Protein AF-A0A1X1YKH4-F1 (afdb_monomer_lite)

Organism: NCBI:txid1108812

pLDDT: mean 79.35, std 13.56, range [38.91, 96.0]

Sequence (156 aa):
MYVVDPEQMFRDAGYLLEVMCVRSSDSEDEPRWQLVIAEDTDEYLRVTARRDAGAALGRLLNVTDGILGQGMRSIVLLTTNEDISKLHPALTRPGRCLAEVGFQKFNPRQARAWLPEGVPSPTAEPSLAELYEILGTNSPISTVPKQESTSLGMYL

Foldseek 3Di:
DEDPCVVVLLQDLVSVCCQQPPDPPDDPPDDDAAEYEYEALALQFFPPRDPSSVSSVVSVLCCCVDPNVVVGSYDYHYYHPDDPVGGDVSCVDPPRPPDDDDQDFADQVRQVVPADPPQDGDPDRHGPVVSCVSVVVDDDDDPDPDPDPDPDDDDD

Structure (mmCIF, N/CA/C/O backbone):
data_AF-A0A1X1YKH4-F1
#
_entry.id   AF-A0A1X1YKH4-F1
#
loop_
_atom_site.group_PDB
_atom_site.id
_atom_site.type_symbol
_atom_site.label_atom_id
_atom_site.label_alt_id
_atom_site.label_comp_id
_atom_site.label_asym_id
_atom_site.label_entity_id
_atom_site.label_seq_id
_atom_site.pdbx_PDB_ins_code
_atom_site.Cartn_x
_atom_site.Cartn_y
_atom_site.Cartn_z
_atom_site.occupancy
_atom_site.B_iso_or_equiv
_atom_site.auth_seq_id
_atom_site.auth_comp_id
_atom_site.auth_asym_id
_atom_site.auth_atom_id
_atom_site.pdbx_PDB_model_num
ATOM 1 N N . MET A 1 1 ? -7.434 3.898 -13.874 1.00 82.56 1 MET A N 1
ATOM 2 C CA . MET A 1 1 ? -7.817 2.559 -14.361 1.00 82.56 1 MET A CA 1
ATOM 3 C C . MET A 1 1 ? -7.704 1.596 -13.199 1.00 82.56 1 MET A C 1
ATOM 5 O O . MET A 1 1 ? -6.697 1.649 -12.504 1.00 82.56 1 MET A O 1
ATOM 9 N N . TYR A 1 2 ? -8.741 0.800 -12.956 1.00 84.06 2 TYR A N 1
ATOM 10 C CA . TYR A 1 2 ? -8.752 -0.214 -11.903 1.00 84.06 2 TYR A CA 1
ATOM 11 C C . TYR A 1 2 ? -8.442 -1.575 -12.525 1.00 84.06 2 TYR A C 1
ATOM 13 O O . TYR A 1 2 ? -9.014 -1.899 -13.568 1.00 84.06 2 TYR A O 1
ATOM 21 N N . VAL A 1 3 ? -7.539 -2.335 -11.915 1.00 86.25 3 VAL A N 1
ATOM 22 C CA . VAL A 1 3 ? -7.134 -3.670 -12.365 1.00 86.25 3 VAL A CA 1
ATOM 23 C C . VAL A 1 3 ? -7.589 -4.673 -11.314 1.00 86.25 3 VAL A C 1
ATOM 25 O O . VAL A 1 3 ? -7.121 -4.639 -10.179 1.00 86.25 3 VAL A O 1
ATOM 28 N N . VAL A 1 4 ? -8.528 -5.541 -11.698 1.00 84.12 4 VAL A N 1
ATOM 29 C CA . VAL A 1 4 ? -9.127 -6.563 -10.817 1.00 84.12 4 VAL A CA 1
ATOM 30 C C . VAL A 1 4 ? -8.241 -7.801 -10.662 1.00 84.12 4 VAL A C 1
ATOM 32 O O . VAL A 1 4 ? -8.427 -8.579 -9.735 1.00 84.12 4 VAL A O 1
ATOM 35 N N . ASP A 1 5 ? -7.296 -7.999 -11.578 1.00 87.25 5 ASP A N 1
ATOM 36 C CA . ASP A 1 5 ? -6.453 -9.184 -11.697 1.00 87.25 5 ASP A CA 1
ATOM 37 C C . ASP A 1 5 ? -4.967 -8.813 -11.873 1.00 87.25 5 ASP A C 1
ATOM 39 O O . ASP A 1 5 ? -4.320 -9.195 -12.857 1.00 87.25 5 ASP A O 1
ATOM 43 N N . PRO A 1 6 ? -4.369 -8.085 -10.911 1.00 86.62 6 PRO A N 1
ATOM 44 C CA . PRO A 1 6 ? -2.986 -7.620 -11.033 1.00 86.62 6 PRO A CA 1
ATOM 45 C C . PRO A 1 6 ? -1.980 -8.763 -11.174 1.00 86.62 6 PRO A C 1
ATOM 47 O O . PRO A 1 6 ? -0.921 -8.595 -11.776 1.00 86.62 6 PRO A O 1
ATOM 50 N N . GLU A 1 7 ? -2.343 -9.950 -10.698 1.00 83.69 7 GLU A N 1
ATOM 51 C CA . GLU A 1 7 ? -1.625 -11.197 -10.929 1.00 83.69 7 GLU A CA 1
ATOM 52 C C . GLU A 1 7 ? -1.323 -11.469 -12.405 1.00 83.69 7 GLU A C 1
ATOM 54 O O . GLU A 1 7 ? -0.188 -11.783 -12.773 1.00 83.69 7 GLU A O 1
ATOM 59 N N . GLN A 1 8 ? -2.347 -11.366 -13.255 1.00 87.06 8 GLN A N 1
ATOM 60 C CA . GLN A 1 8 ? -2.218 -11.610 -14.688 1.00 87.06 8 GLN A CA 1
ATOM 61 C C . GLN A 1 8 ? -1.443 -10.467 -15.334 1.00 87.06 8 GLN A C 1
ATOM 63 O O . GLN A 1 8 ? -0.525 -10.709 -16.120 1.00 87.06 8 GLN A O 1
ATOM 68 N N . MET A 1 9 ? -1.731 -9.232 -14.914 1.00 88.56 9 MET A N 1
ATOM 69 C CA . MET A 1 9 ? -1.046 -8.034 -15.393 1.00 88.56 9 MET A CA 1
ATOM 70 C C . MET A 1 9 ? 0.466 -8.083 -15.150 1.00 88.56 9 MET A C 1
ATOM 72 O O . MET A 1 9 ? 1.240 -7.812 -16.060 1.00 88.56 9 MET A O 1
ATOM 76 N N . PHE A 1 10 ? 0.937 -8.472 -13.963 1.00 86.88 10 PHE A N 1
ATOM 77 C CA . PHE A 1 10 ? 2.379 -8.547 -13.697 1.00 86.88 10 PHE A CA 1
ATOM 78 C C . PHE A 1 10 ? 3.058 -9.742 -14.390 1.00 86.88 10 PHE A C 1
ATOM 80 O O . PHE A 1 10 ? 4.287 -9.769 -14.565 1.00 86.88 10 PHE A O 1
ATOM 87 N N . ARG A 1 11 ? 2.293 -10.766 -14.782 1.00 86.31 11 ARG A N 1
ATOM 88 C CA . ARG A 1 11 ? 2.806 -11.940 -15.503 1.00 86.31 11 ARG A CA 1
ATOM 89 C C . ARG A 1 11 ? 2.991 -11.683 -16.993 1.00 86.31 11 ARG A C 1
ATOM 91 O O . ARG A 1 11 ? 3.988 -12.148 -17.546 1.00 86.31 11 ARG A O 1
ATOM 98 N N . ASP A 1 12 ? 2.103 -10.908 -17.599 1.00 89.19 12 ASP A N 1
ATOM 99 C CA . ASP A 1 12 ? 2.102 -10.621 -19.030 1.00 89.19 12 ASP A CA 1
ATOM 100 C C . ASP A 1 12 ? 2.623 -9.203 -19.326 1.00 89.19 12 ASP A C 1
ATOM 102 O O . ASP A 1 12 ? 2.012 -8.194 -18.983 1.00 89.19 12 ASP A O 1
ATOM 106 N N . ALA A 1 13 ? 3.777 -9.120 -19.995 1.00 85.88 13 ALA A N 1
ATOM 107 C CA . ALA A 1 13 ? 4.385 -7.839 -20.354 1.00 85.88 13 ALA A CA 1
ATOM 108 C C . ALA A 1 13 ? 3.546 -7.033 -21.362 1.0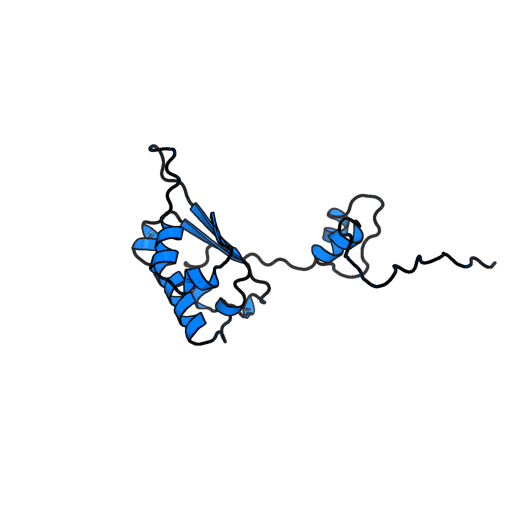0 85.88 13 ALA A C 1
ATOM 110 O O . ALA A 1 13 ? 3.580 -5.805 -21.325 1.00 85.88 13 ALA A O 1
ATOM 111 N N . GLY A 1 14 ? 2.814 -7.704 -22.254 1.00 87.81 14 GLY A N 1
ATOM 112 C CA . GLY A 1 14 ? 1.910 -7.064 -23.202 1.00 87.81 14 GLY A CA 1
ATOM 113 C C . GLY A 1 14 ? 0.721 -6.444 -22.484 1.00 8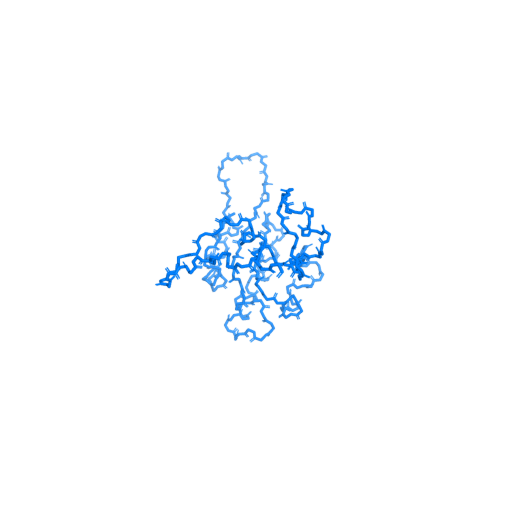7.81 14 GLY A C 1
ATOM 114 O O . GLY A 1 14 ? 0.454 -5.262 -22.684 1.00 87.81 14 GLY A O 1
ATOM 115 N N . TYR A 1 15 ? 0.091 -7.197 -21.577 1.00 90.44 15 TYR A N 1
ATOM 116 C CA . TYR A 1 15 ? -1.022 -6.685 -20.775 1.00 90.44 15 TYR A CA 1
ATOM 117 C C . TYR A 1 15 ? -0.588 -5.506 -19.891 1.00 90.44 15 TYR A C 1
ATOM 119 O O . TYR A 1 15 ? -1.249 -4.468 -19.857 1.00 90.44 15 TYR A O 1
ATOM 127 N N . LEU A 1 16 ? 0.572 -5.615 -19.234 1.00 88.25 16 LEU A N 1
ATOM 128 C CA . LEU A 1 16 ? 1.136 -4.521 -18.445 1.00 88.25 16 LEU A CA 1
ATOM 129 C C . LEU A 1 16 ? 1.347 -3.257 -19.291 1.00 88.25 16 LEU A C 1
ATOM 131 O O . LEU A 1 16 ? 0.963 -2.168 -18.873 1.00 88.25 16 LEU A O 1
ATOM 135 N N . LEU A 1 17 ? 1.949 -3.384 -20.477 1.00 86.00 17 LEU A N 1
ATOM 136 C CA . LEU A 1 17 ? 2.184 -2.243 -21.364 1.00 86.00 17 LEU A CA 1
ATOM 137 C C . LEU A 1 17 ? 0.884 -1.648 -21.893 1.00 86.00 17 LEU A C 1
ATOM 139 O O . LEU A 1 17 ? 0.773 -0.425 -21.940 1.00 86.00 17 LEU A O 1
ATOM 143 N N . GLU A 1 18 ? -0.086 -2.485 -22.256 1.00 86.88 18 GLU A N 1
ATOM 144 C CA . GLU A 1 18 ? -1.410 -2.046 -22.685 1.00 86.88 18 GLU A CA 1
ATOM 145 C C . GLU A 1 18 ? -2.042 -1.171 -21.603 1.00 86.88 18 GLU A C 1
ATOM 147 O O . GLU A 1 18 ? -2.292 0.004 -21.860 1.00 86.88 18 GLU A O 1
ATOM 152 N N . VAL A 1 19 ? -2.173 -1.685 -20.373 1.00 87.88 19 VAL A N 1
ATOM 153 C CA . VAL A 1 19 ? -2.740 -0.950 -19.228 1.00 87.88 19 VAL A CA 1
ATOM 154 C C . VAL A 1 19 ? -1.992 0.353 -18.970 1.00 87.88 19 VAL A C 1
ATOM 156 O O . VAL A 1 19 ? -2.620 1.393 -18.780 1.00 87.88 19 VAL A O 1
ATOM 159 N N . MET A 1 20 ? -0.659 0.324 -18.983 1.00 84.06 20 MET A N 1
ATOM 160 C CA . MET A 1 20 ? 0.173 1.495 -18.689 1.00 84.06 20 MET A CA 1
ATOM 161 C C . MET A 1 20 ? 0.143 2.562 -19.789 1.00 84.06 20 MET A C 1
ATOM 163 O O . MET A 1 20 ? 0.435 3.725 -19.499 1.00 84.06 20 MET A O 1
ATOM 167 N N . CYS A 1 21 ? -0.202 2.177 -21.023 1.00 79.56 21 CYS A N 1
ATOM 168 C CA . CYS A 1 21 ? -0.237 3.045 -22.197 1.00 79.56 21 CYS A CA 1
ATOM 169 C C . CYS A 1 21 ? -1.657 3.420 -22.650 1.00 79.56 21 CYS A C 1
ATOM 171 O O . CYS A 1 21 ? -1.770 4.171 -23.623 1.00 79.56 21 CYS A O 1
ATOM 173 N N . VAL A 1 22 ? -2.728 2.933 -22.001 1.00 73.56 22 VAL A N 1
ATOM 174 C CA . VAL A 1 22 ? -4.114 3.310 -22.340 1.00 73.56 22 VAL A CA 1
ATOM 175 C C . VAL A 1 22 ? -4.308 4.815 -22.161 1.00 73.56 22 VAL A C 1
ATOM 177 O O . VAL A 1 22 ? -4.631 5.321 -21.090 1.00 73.56 22 VAL A O 1
ATOM 180 N N . ARG A 1 23 ? -4.183 5.560 -23.256 1.00 65.94 23 ARG A N 1
ATOM 181 C CA . ARG A 1 23 ? -4.533 6.977 -23.285 1.00 65.94 23 ARG A CA 1
ATOM 182 C C . ARG A 1 23 ? -6.046 7.082 -23.398 1.00 65.94 23 ARG A C 1
ATOM 184 O O . ARG A 1 23 ? -6.627 6.564 -24.345 1.00 65.94 23 ARG A O 1
ATOM 191 N N . SER A 1 24 ? -6.688 7.774 -22.458 1.00 57.69 24 SER A N 1
ATOM 192 C CA . SER A 1 24 ? -8.083 8.193 -22.627 1.00 57.69 24 SER A CA 1
ATOM 193 C C . SER A 1 24 ? -8.150 9.064 -23.887 1.00 57.69 24 SER A C 1
ATOM 195 O O . SER A 1 24 ? -7.546 10.135 -23.916 1.00 57.69 24 SER A O 1
ATOM 197 N N . SER A 1 25 ? -8.819 8.582 -24.929 1.00 54.88 25 SER A N 1
ATOM 198 C CA . SER A 1 25 ? -8.807 9.110 -26.301 1.00 54.88 25 SER A CA 1
ATOM 199 C C . SER A 1 25 ? -9.479 10.474 -26.500 1.00 54.88 25 SER A C 1
ATOM 201 O O . SER A 1 25 ? -9.601 10.924 -27.632 1.00 54.88 25 SER A O 1
ATOM 203 N N . ASP A 1 26 ? -9.909 11.152 -25.437 1.00 56.19 26 ASP A N 1
ATOM 204 C CA . ASP A 1 26 ? -10.997 12.132 -25.562 1.00 56.19 26 ASP A CA 1
ATOM 205 C C . ASP A 1 26 ? -10.561 13.602 -25.459 1.00 56.19 26 ASP A C 1
ATOM 207 O O . ASP A 1 26 ? -11.399 14.491 -25.334 1.00 56.19 26 ASP A O 1
ATOM 211 N N . SER A 1 27 ? -9.262 13.905 -25.508 1.00 54.16 27 SER A N 1
ATOM 212 C CA . SER A 1 27 ? -8.800 15.300 -25.583 1.00 54.16 27 SER A CA 1
ATOM 213 C C . SER A 1 27 ? -7.366 15.382 -26.100 1.00 54.16 27 SER A C 1
ATOM 215 O O . SER A 1 27 ? -6.441 14.951 -25.407 1.00 54.16 27 SER A O 1
ATOM 217 N N . GLU A 1 28 ? -7.185 15.943 -27.295 1.00 58.84 28 GLU A N 1
ATOM 218 C CA . GLU A 1 28 ? -5.886 16.065 -27.974 1.00 58.84 28 GLU A CA 1
ATOM 219 C C . GLU A 1 28 ? -4.932 17.091 -27.331 1.00 58.84 28 GLU A C 1
ATOM 221 O O . GLU A 1 28 ? -3.748 17.090 -27.657 1.00 58.84 28 GLU A O 1
ATOM 226 N N . ASP A 1 29 ? -5.383 17.905 -26.370 1.00 60.78 29 ASP A N 1
ATOM 227 C CA . ASP A 1 29 ? -4.650 19.131 -26.021 1.00 60.78 29 ASP A CA 1
ATOM 228 C C . ASP A 1 29 ? -3.791 19.115 -24.752 1.00 60.78 29 ASP A C 1
ATOM 230 O O . ASP A 1 29 ? -3.038 20.060 -24.542 1.00 60.78 29 ASP A O 1
ATOM 234 N N . GLU A 1 30 ? -3.783 18.066 -23.920 1.00 62.31 30 GLU A N 1
ATOM 235 C CA . GLU A 1 30 ? -2.804 18.032 -22.824 1.00 62.31 30 GLU A CA 1
ATOM 236 C C . GLU A 1 30 ? -2.469 16.618 -22.344 1.00 62.31 30 GLU A C 1
ATOM 238 O O . GLU A 1 30 ? -3.365 15.791 -22.136 1.00 62.31 30 GLU A O 1
ATOM 243 N N . PRO A 1 31 ? -1.183 16.292 -22.121 1.00 63.78 31 PRO A N 1
ATOM 244 C CA . PRO A 1 31 ? -0.840 14.955 -21.681 1.00 63.78 31 PRO A CA 1
ATOM 245 C C . PRO A 1 31 ? -1.176 14.815 -20.183 1.00 63.78 31 PRO A C 1
ATOM 247 O O . PRO A 1 31 ? -0.537 15.421 -19.323 1.00 63.78 31 PRO A O 1
ATOM 250 N N . ARG A 1 32 ? -2.193 14.019 -19.845 1.00 77.69 32 ARG A N 1
ATOM 251 C CA . ARG A 1 32 ? -2.621 13.790 -18.454 1.00 77.69 32 ARG A CA 1
ATOM 252 C C . ARG A 1 32 ? -1.853 12.647 -17.796 1.00 77.69 32 ARG A C 1
ATOM 254 O O . ARG A 1 32 ? -1.415 11.721 -18.473 1.00 77.69 32 ARG A O 1
ATOM 261 N N . TRP A 1 33 ? -1.723 12.717 -16.473 1.00 84.94 33 TRP A N 1
ATOM 262 C CA . TRP A 1 33 ? -1.265 11.585 -15.674 1.00 84.94 33 TRP A CA 1
ATOM 263 C C . TRP A 1 33 ? -2.374 10.537 -15.543 1.00 84.94 33 TRP A C 1
ATOM 265 O O . TRP A 1 33 ? -3.522 10.873 -15.256 1.00 84.94 33 TRP A O 1
ATOM 275 N N . GLN A 1 34 ? -2.021 9.272 -15.729 1.00 86.12 34 GLN A N 1
ATOM 276 C CA . GLN A 1 34 ? -2.878 8.116 -15.529 1.00 86.12 34 GLN A CA 1
ATOM 277 C C . GLN A 1 34 ? -2.537 7.445 -14.199 1.00 86.12 34 GLN A C 1
ATOM 279 O O . GLN A 1 34 ? -1.387 7.109 -13.944 1.00 86.12 34 GLN A O 1
ATOM 284 N N . LEU A 1 35 ? -3.547 7.198 -13.367 1.00 89.88 35 LEU A N 1
ATOM 285 C CA . LEU A 1 35 ? -3.409 6.362 -12.175 1.00 89.88 35 LEU A CA 1
ATOM 286 C C . LEU A 1 35 ? -3.874 4.937 -12.496 1.00 89.88 35 LEU A C 1
ATOM 288 O O . LEU A 1 35 ? -5.031 4.736 -12.881 1.00 89.88 35 LEU A O 1
ATOM 292 N N . VAL A 1 36 ? -2.987 3.960 -12.343 1.00 90.44 36 VAL A N 1
ATOM 293 C CA . VAL A 1 36 ? -3.284 2.525 -12.412 1.00 90.44 36 VAL A CA 1
ATOM 294 C C . VAL A 1 36 ? -3.356 1.996 -10.988 1.00 90.44 36 VAL A C 1
ATOM 296 O O . VAL A 1 36 ? -2.386 2.109 -10.246 1.00 90.44 36 VAL A O 1
ATOM 299 N N . ILE A 1 37 ? -4.509 1.452 -10.607 1.00 92.56 37 ILE A N 1
ATOM 300 C CA . ILE A 1 37 ? -4.759 0.899 -9.274 1.00 92.56 37 ILE A CA 1
ATOM 301 C C . ILE A 1 37 ? -4.790 -0.621 -9.399 1.00 92.56 37 ILE A C 1
ATOM 303 O O . ILE A 1 37 ? -5.636 -1.155 -10.117 1.00 92.56 37 ILE A O 1
ATOM 307 N N . ALA A 1 38 ? -3.856 -1.287 -8.727 1.00 91.50 38 ALA A N 1
ATOM 308 C CA . ALA A 1 38 ? -3.758 -2.736 -8.628 1.00 91.50 38 ALA A CA 1
ATOM 309 C C . ALA A 1 38 ? -4.002 -3.145 -7.175 1.00 91.50 38 ALA A C 1
ATOM 311 O O . ALA A 1 38 ? -3.243 -2.755 -6.281 1.00 91.50 38 ALA A O 1
ATOM 312 N N . GLU A 1 39 ? -5.067 -3.910 -6.953 1.00 90.31 39 GLU A N 1
ATOM 313 C CA . GLU A 1 39 ? -5.532 -4.227 -5.603 1.00 90.31 39 GLU A CA 1
ATOM 314 C C . GLU A 1 39 ? -5.192 -5.642 -5.161 1.00 90.31 39 GLU A C 1
ATOM 316 O O . GLU A 1 39 ? -4.964 -6.508 -5.992 1.00 90.31 39 GLU A O 1
ATOM 321 N N . ASP A 1 40 ? -5.130 -5.865 -3.849 1.00 87.25 40 ASP A N 1
ATOM 322 C CA . ASP A 1 40 ? -4.759 -7.159 -3.257 1.00 87.25 40 ASP A CA 1
ATOM 323 C C . ASP A 1 40 ? -3.474 -7.766 -3.863 1.00 87.25 40 ASP A C 1
ATOM 325 O O . ASP A 1 40 ? -3.440 -8.848 -4.447 1.00 87.25 40 ASP A O 1
ATOM 329 N N . THR A 1 41 ? -2.373 -7.016 -3.775 1.00 87.25 41 THR A N 1
ATOM 330 C CA . THR A 1 41 ? -1.085 -7.411 -4.376 1.00 87.25 41 THR A CA 1
ATOM 331 C C . THR A 1 41 ? -0.190 -8.228 -3.434 1.00 87.25 41 THR A C 1
ATOM 333 O O . THR A 1 41 ? 1.009 -8.386 -3.682 1.00 87.25 41 THR A O 1
ATOM 336 N N . ASP A 1 42 ? -0.770 -8.795 -2.374 1.00 85.88 42 ASP A N 1
ATOM 337 C CA . ASP A 1 42 ? -0.090 -9.413 -1.227 1.00 85.88 42 ASP A CA 1
ATOM 338 C C . ASP A 1 42 ? 0.946 -10.489 -1.621 1.00 85.88 42 ASP A C 1
ATOM 340 O O . ASP A 1 42 ? 2.057 -10.520 -1.078 1.00 85.88 42 ASP A O 1
ATOM 344 N N . GLU A 1 43 ? 0.646 -11.353 -2.603 1.00 77.81 43 GLU A N 1
ATOM 345 C CA . GLU A 1 43 ? 1.562 -12.427 -3.039 1.00 77.81 43 GLU A CA 1
ATOM 346 C C . GLU A 1 43 ? 2.829 -11.896 -3.742 1.00 77.81 43 GLU A C 1
ATOM 348 O O . GLU A 1 43 ? 3.877 -12.551 -3.723 1.00 77.81 43 GLU A O 1
ATOM 353 N N . TYR A 1 44 ? 2.771 -10.695 -4.322 1.00 76.75 44 TYR A N 1
ATOM 354 C CA . TYR A 1 44 ? 3.828 -10.152 -5.180 1.00 76.75 44 TYR A CA 1
ATOM 355 C C . TYR A 1 44 ? 4.768 -9.202 -4.453 1.00 76.75 44 TYR A C 1
ATOM 357 O O . TYR A 1 44 ? 5.932 -9.092 -4.838 1.00 76.75 44 TYR A O 1
ATOM 365 N N . LEU A 1 45 ? 4.295 -8.517 -3.408 1.00 78.19 45 LEU A N 1
ATOM 366 C CA . LEU A 1 45 ? 5.110 -7.501 -2.746 1.00 78.19 45 LEU A CA 1
ATOM 367 C C . LEU A 1 45 ? 6.075 -8.070 -1.702 1.00 78.19 45 LEU A C 1
ATOM 369 O O . LEU A 1 45 ? 7.009 -7.375 -1.311 1.00 78.19 45 LEU A O 1
ATOM 373 N N . ARG A 1 46 ? 5.895 -9.315 -1.250 1.00 76.94 46 ARG A N 1
ATOM 374 C CA . ARG A 1 46 ? 6.702 -9.916 -0.175 1.00 76.94 46 ARG A CA 1
ATOM 375 C C . ARG A 1 46 ? 8.153 -10.195 -0.585 1.00 76.94 46 ARG A C 1
ATOM 377 O O . ARG A 1 46 ? 8.431 -10.700 -1.668 1.00 76.94 46 ARG A O 1
ATOM 384 N N . VAL A 1 47 ? 9.087 -10.017 0.353 1.00 69.31 47 VAL A N 1
ATOM 385 C CA . VAL A 1 47 ? 10.501 -10.435 0.194 1.00 69.31 47 VAL A CA 1
ATOM 386 C C . VAL A 1 47 ? 10.647 -11.938 -0.092 1.00 69.31 47 VAL A C 1
ATOM 388 O O . VAL A 1 47 ? 11.539 -12.348 -0.830 1.00 69.31 47 VAL A O 1
ATOM 391 N N . THR A 1 48 ? 9.774 -12.768 0.483 1.00 65.56 48 THR A N 1
ATOM 392 C CA . THR A 1 48 ? 9.774 -14.234 0.328 1.00 65.56 48 THR A CA 1
ATOM 393 C C . THR A 1 48 ? 8.869 -14.728 -0.799 1.00 65.56 48 THR A C 1
ATOM 395 O O . THR A 1 48 ? 8.570 -15.923 -0.860 1.00 65.56 48 THR A O 1
ATOM 398 N N . ALA A 1 49 ? 8.411 -13.831 -1.677 1.00 67.94 49 ALA A N 1
ATOM 399 C CA . ALA A 1 49 ? 7.565 -14.194 -2.801 1.00 67.94 49 ALA A CA 1
ATOM 400 C C . ALA A 1 49 ? 8.210 -15.317 -3.636 1.00 67.94 49 ALA A C 1
ATOM 402 O O . ALA A 1 49 ? 9.435 -15.409 -3.779 1.00 67.94 49 ALA A O 1
ATOM 403 N N . ARG A 1 50 ? 7.372 -16.211 -4.178 1.00 67.75 50 ARG A N 1
ATOM 404 C CA . ARG A 1 50 ? 7.828 -17.310 -5.043 1.00 67.75 50 ARG A CA 1
ATOM 405 C C . ARG A 1 50 ? 8.642 -16.752 -6.214 1.00 67.75 50 ARG A C 1
ATOM 407 O O . ARG A 1 50 ? 8.435 -15.616 -6.633 1.00 67.75 50 ARG A O 1
ATOM 414 N N . ARG A 1 51 ? 9.532 -17.571 -6.790 1.00 70.69 51 ARG A N 1
ATOM 415 C CA . ARG A 1 51 ? 10.375 -17.172 -7.939 1.00 70.69 51 ARG A CA 1
ATOM 416 C C . ARG A 1 51 ? 9.568 -16.495 -9.055 1.00 70.69 51 ARG A C 1
ATOM 418 O O . ARG A 1 51 ? 10.009 -15.479 -9.586 1.00 70.69 51 ARG A O 1
ATOM 425 N N . ASP A 1 52 ? 8.378 -17.013 -9.346 1.00 67.00 52 ASP A N 1
ATOM 426 C CA . ASP A 1 52 ? 7.499 -16.481 -10.392 1.00 67.00 52 ASP A CA 1
ATOM 427 C C . ASP A 1 52 ? 6.910 -15.107 -10.031 1.00 67.00 52 ASP A C 1
ATOM 429 O O . ASP A 1 52 ? 6.857 -14.213 -10.878 1.00 67.00 52 ASP A O 1
ATOM 433 N N . ALA A 1 53 ? 6.544 -14.902 -8.764 1.00 71.44 53 ALA A N 1
ATOM 434 C CA . ALA A 1 53 ? 6.059 -13.622 -8.251 1.00 71.44 53 ALA A CA 1
ATOM 435 C C . ALA A 1 53 ? 7.174 -12.560 -8.223 1.00 71.44 53 ALA A C 1
ATOM 437 O O . ALA A 1 53 ? 6.956 -11.423 -8.640 1.00 71.44 53 ALA A O 1
ATOM 438 N N . GLY A 1 54 ? 8.404 -12.942 -7.859 1.00 75.88 54 GLY A N 1
ATOM 439 C CA . GLY A 1 54 ? 9.573 -12.060 -7.949 1.00 75.88 54 GLY A CA 1
ATOM 440 C C . GLY A 1 54 ? 9.893 -11.630 -9.388 1.00 75.88 54 GLY A C 1
ATOM 441 O O . GLY A 1 54 ? 10.222 -10.469 -9.633 1.00 75.88 54 GLY A O 1
ATOM 442 N N . ALA A 1 55 ? 9.739 -12.533 -10.364 1.00 78.19 55 ALA A N 1
ATOM 443 C CA . ALA A 1 55 ? 9.897 -12.200 -11.781 1.00 78.19 55 ALA A CA 1
ATOM 444 C C . ALA A 1 55 ? 8.808 -11.233 -12.281 1.00 78.19 55 ALA A C 1
ATOM 446 O O . ALA A 1 55 ? 9.092 -10.342 -13.083 1.00 78.19 55 ALA A O 1
ATOM 447 N N . ALA A 1 56 ? 7.575 -11.388 -11.794 1.00 81.69 56 ALA A N 1
ATOM 448 C CA . ALA A 1 56 ? 6.454 -10.506 -12.101 1.00 81.69 56 ALA A CA 1
ATOM 449 C C . ALA A 1 56 ? 6.649 -9.094 -11.532 1.00 81.69 56 ALA A C 1
ATOM 451 O O . ALA A 1 56 ? 6.549 -8.113 -12.270 1.00 81.69 56 ALA A O 1
ATOM 452 N N . LEU A 1 57 ? 7.065 -8.990 -10.268 1.00 81.69 57 LEU A N 1
ATOM 453 C CA . LEU A 1 57 ? 7.437 -7.716 -9.660 1.00 81.69 57 LEU A CA 1
ATOM 454 C C . LEU A 1 57 ? 8.616 -7.049 -10.391 1.00 81.69 57 LEU A C 1
ATOM 456 O O . LEU A 1 57 ? 8.607 -5.845 -10.633 1.00 81.69 57 LEU A O 1
ATOM 460 N N . GLY A 1 58 ? 9.625 -7.829 -10.792 1.00 84.75 58 GLY A N 1
ATOM 461 C CA . GLY A 1 58 ? 10.760 -7.326 -11.567 1.00 84.75 58 GLY A CA 1
ATOM 462 C C . GLY A 1 58 ? 10.350 -6.707 -12.906 1.00 84.75 58 GLY A C 1
ATOM 463 O O . GLY A 1 58 ? 10.904 -5.680 -13.296 1.00 84.75 58 GLY A O 1
ATOM 464 N N . ARG A 1 59 ? 9.352 -7.279 -13.595 1.00 86.25 59 ARG A N 1
ATOM 465 C CA . ARG A 1 59 ? 8.792 -6.687 -14.823 1.00 86.25 59 ARG A CA 1
ATOM 466 C C . ARG A 1 59 ? 8.128 -5.343 -14.554 1.00 86.25 59 ARG A C 1
ATOM 468 O O . ARG A 1 59 ? 8.424 -4.400 -15.281 1.00 86.25 59 ARG A O 1
ATOM 475 N N . LEU A 1 60 ? 7.302 -5.246 -13.509 1.00 85.50 60 LEU A N 1
ATOM 476 C CA . LEU A 1 60 ? 6.690 -3.980 -13.102 1.00 85.50 60 LEU A CA 1
ATOM 477 C C . LEU A 1 60 ? 7.761 -2.907 -12.868 1.00 85.50 60 LEU A C 1
ATOM 479 O O . LEU A 1 60 ? 7.710 -1.853 -13.494 1.00 85.50 60 LEU A O 1
ATOM 483 N N . LEU A 1 61 ? 8.768 -3.216 -12.046 1.00 84.81 61 LEU A N 1
ATOM 484 C CA . LEU A 1 61 ? 9.864 -2.294 -11.735 1.00 84.81 61 LEU A CA 1
ATOM 485 C C . LEU A 1 61 ? 10.624 -1.854 -12.991 1.00 84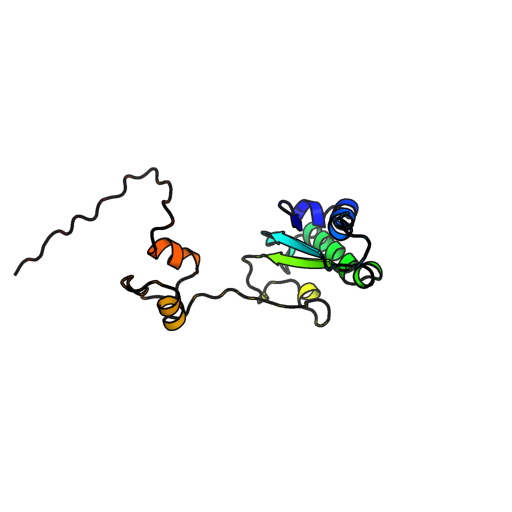.81 61 LEU A C 1
ATOM 487 O O . LEU A 1 61 ? 10.905 -0.676 -13.167 1.00 84.81 61 LEU A O 1
ATOM 491 N N . ASN A 1 62 ? 10.923 -2.776 -13.907 1.00 81.94 62 ASN A N 1
ATOM 492 C CA . ASN A 1 62 ? 11.611 -2.430 -15.154 1.00 81.94 62 ASN A CA 1
ATOM 493 C C . ASN A 1 62 ? 10.783 -1.489 -16.041 1.00 81.94 62 ASN A C 1
ATOM 495 O O . ASN A 1 62 ? 11.347 -0.627 -16.717 1.00 81.94 62 ASN A O 1
ATOM 499 N N . VAL A 1 63 ? 9.459 -1.649 -16.045 1.00 81.31 63 VAL A N 1
ATOM 500 C CA . VAL A 1 63 ? 8.547 -0.786 -16.801 1.00 81.31 63 VAL A CA 1
ATOM 501 C C . VAL A 1 63 ? 8.449 0.601 -16.163 1.00 81.31 63 VAL A C 1
ATOM 503 O O . VAL A 1 63 ? 8.485 1.593 -16.890 1.00 81.31 63 VAL A O 1
ATOM 506 N N . THR A 1 64 ? 8.390 0.691 -14.831 1.00 77.31 64 THR A N 1
ATOM 507 C CA . THR A 1 64 ? 8.308 1.977 -14.117 1.00 77.31 64 THR A CA 1
ATOM 508 C C . THR A 1 64 ? 9.641 2.725 -14.045 1.00 77.31 64 THR A C 1
ATOM 510 O O . THR A 1 64 ? 9.643 3.951 -14.055 1.00 77.31 64 THR A O 1
ATOM 513 N N . ASP A 1 65 ? 10.772 2.015 -14.015 1.00 75.88 65 ASP A N 1
ATOM 514 C CA . ASP A 1 65 ? 12.110 2.609 -13.873 1.00 75.88 65 ASP A CA 1
ATOM 515 C C . ASP A 1 65 ? 12.812 2.881 -15.217 1.00 75.88 65 ASP A C 1
ATOM 517 O O . ASP A 1 65 ? 13.812 3.600 -15.269 1.00 75.88 65 ASP A O 1
ATOM 521 N N . GLY A 1 66 ? 12.351 2.254 -16.305 1.00 69.25 66 GLY A N 1
ATOM 522 C CA . GLY A 1 66 ? 13.001 2.313 -17.616 1.00 69.25 66 GLY A CA 1
ATOM 523 C C . GLY A 1 66 ? 12.750 3.608 -18.402 1.00 69.25 66 GLY A C 1
ATOM 524 O O . GLY A 1 66 ? 11.995 4.486 -17.993 1.00 69.25 66 GLY A O 1
ATOM 525 N N . ILE A 1 67 ? 13.334 3.692 -19.609 1.00 59.78 67 ILE A N 1
ATOM 526 C CA . ILE A 1 67 ? 13.089 4.781 -20.586 1.00 59.78 67 ILE A CA 1
ATOM 527 C C . ILE A 1 67 ? 11.587 4.942 -20.875 1.00 59.78 67 ILE A C 1
ATOM 529 O O . ILE A 1 67 ? 11.105 6.059 -21.057 1.00 59.78 67 ILE A O 1
ATOM 533 N N . LEU A 1 68 ? 10.840 3.832 -20.868 1.00 63.88 68 LEU A N 1
ATOM 534 C CA . LEU A 1 68 ? 9.384 3.845 -20.989 1.00 63.88 68 LEU A CA 1
ATOM 535 C C . LEU A 1 68 ? 8.737 4.542 -19.786 1.00 63.88 68 LEU A C 1
ATOM 537 O O . LEU A 1 68 ? 7.916 5.424 -19.991 1.00 63.88 68 LEU A O 1
ATOM 541 N N . GLY A 1 69 ? 9.146 4.237 -18.553 1.00 61.53 69 GLY A N 1
ATOM 542 C CA . GLY A 1 69 ? 8.637 4.884 -17.338 1.00 61.53 69 GLY A CA 1
ATOM 543 C C . GLY A 1 69 ? 8.849 6.399 -17.309 1.00 61.53 69 GLY A C 1
ATOM 544 O O . GLY A 1 69 ? 7.974 7.128 -16.858 1.00 61.53 69 GLY A O 1
ATOM 545 N N . GLN A 1 70 ? 9.956 6.896 -17.874 1.00 64.75 70 GLN A N 1
ATOM 546 C CA . GLN A 1 70 ? 10.209 8.342 -17.983 1.00 64.75 70 GLN A CA 1
ATOM 547 C C . GLN A 1 70 ? 9.372 9.041 -19.067 1.00 64.75 70 GLN A C 1
ATOM 549 O O . GLN A 1 70 ? 9.126 10.244 -18.974 1.00 64.75 70 GLN A O 1
ATOM 554 N N . GLY A 1 71 ? 8.938 8.307 -20.097 1.00 68.69 71 GLY A N 1
ATOM 555 C CA . GLY A 1 7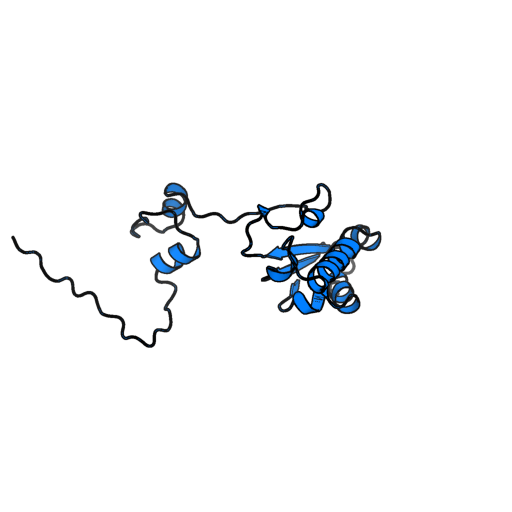1 ? 8.051 8.814 -21.151 1.00 68.69 71 GLY A CA 1
ATOM 556 C C . GLY A 1 71 ? 6.559 8.615 -20.857 1.00 68.69 71 GLY A C 1
ATOM 557 O O . GLY A 1 71 ? 5.720 9.319 -21.421 1.00 68.69 71 GLY A O 1
ATOM 558 N N . MET A 1 72 ? 6.224 7.674 -19.974 1.00 73.12 72 MET A N 1
ATOM 559 C CA . MET A 1 72 ? 4.862 7.357 -19.558 1.00 73.12 72 MET A CA 1
ATOM 560 C C . MET A 1 72 ? 4.441 8.259 -18.397 1.00 73.12 72 MET A C 1
ATOM 562 O O . MET A 1 72 ? 5.072 8.289 -17.345 1.00 73.12 72 MET A O 1
ATOM 566 N N . ARG A 1 73 ? 3.324 8.974 -18.552 1.00 80.69 73 ARG A N 1
ATOM 567 C CA . ARG A 1 73 ? 2.707 9.735 -17.455 1.00 80.69 73 ARG A CA 1
ATOM 568 C C . ARG A 1 73 ? 1.801 8.823 -16.640 1.00 80.69 73 ARG A C 1
ATOM 570 O O . ARG A 1 73 ? 0.607 9.076 -16.548 1.00 80.69 73 ARG A O 1
ATOM 577 N N . SER A 1 74 ? 2.358 7.762 -16.071 1.00 84.75 74 SER A N 1
ATOM 578 C CA . SER A 1 74 ? 1.581 6.748 -15.354 1.00 84.75 74 SER A CA 1
ATOM 579 C C . SER A 1 74 ? 2.094 6.584 -13.926 1.00 84.75 74 SER A C 1
ATOM 581 O O . SER A 1 74 ? 3.291 6.439 -13.699 1.00 84.75 74 SER A O 1
ATOM 583 N N . ILE A 1 75 ? 1.180 6.615 -12.959 1.00 88.56 75 ILE A 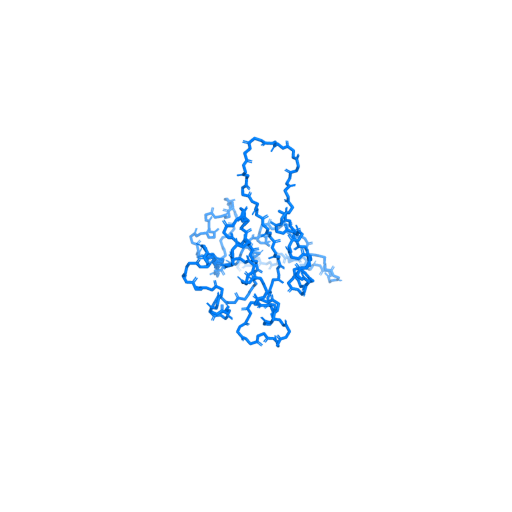N 1
ATOM 584 C CA . ILE A 1 75 ? 1.422 6.315 -11.547 1.00 88.56 75 ILE A CA 1
ATOM 585 C C . ILE A 1 75 ? 0.779 4.965 -11.259 1.00 88.56 75 ILE A C 1
ATOM 587 O O . ILE A 1 75 ? -0.389 4.756 -11.585 1.00 88.56 75 ILE A O 1
ATOM 591 N N . VAL A 1 76 ? 1.528 4.065 -10.629 1.00 89.12 76 VAL A N 1
ATOM 592 C CA . VAL A 1 76 ? 1.011 2.775 -10.165 1.00 89.12 76 VAL A CA 1
ATOM 593 C C . VAL A 1 76 ? 0.761 2.863 -8.664 1.00 89.12 76 VAL A C 1
ATOM 595 O O . VAL A 1 76 ? 1.672 3.176 -7.901 1.00 89.12 76 VAL A O 1
ATOM 598 N N . LEU A 1 77 ? -0.474 2.590 -8.251 1.00 92.31 77 LEU A N 1
ATOM 599 C CA . LEU A 1 77 ? -0.880 2.440 -6.861 1.00 92.31 77 LEU A CA 1
ATOM 600 C C . LEU A 1 77 ? -1.125 0.960 -6.595 1.00 92.31 77 LEU A C 1
ATOM 602 O O . LEU A 1 77 ? -1.946 0.330 -7.260 1.00 92.31 77 LEU A O 1
ATOM 606 N N . LEU A 1 78 ? -0.388 0.426 -5.628 1.00 90.31 78 LEU A N 1
ATOM 607 C CA . LEU A 1 78 ? -0.491 -0.954 -5.176 1.00 90.31 78 LEU A CA 1
ATOM 608 C C . LEU A 1 78 ? -1.158 -0.946 -3.804 1.00 90.31 78 LEU A C 1
ATOM 610 O O . LEU A 1 78 ? -0.709 -0.211 -2.921 1.00 90.31 78 LEU A O 1
ATOM 614 N N . THR A 1 79 ? -2.199 -1.751 -3.612 1.00 90.56 79 THR A N 1
ATOM 615 C CA . THR A 1 79 ? -2.762 -1.983 -2.275 1.00 90.56 79 THR A CA 1
ATOM 616 C C . THR A 1 79 ? -2.344 -3.350 -1.767 1.00 90.56 79 THR A C 1
ATOM 618 O O . THR A 1 79 ? -2.259 -4.316 -2.530 1.00 90.56 79 THR A O 1
ATOM 621 N N . THR A 1 80 ? -2.118 -3.443 -0.464 1.00 88.69 80 THR A N 1
ATOM 622 C CA . THR A 1 80 ? -1.751 -4.690 0.196 1.00 88.69 80 THR A CA 1
ATOM 623 C C . THR A 1 80 ? -2.172 -4.657 1.659 1.00 88.69 80 THR A C 1
ATOM 625 O O . THR A 1 80 ? -2.170 -3.587 2.271 1.00 88.69 80 THR A O 1
ATOM 628 N N . ASN A 1 81 ? -2.514 -5.814 2.222 1.00 88.12 81 ASN A N 1
ATOM 629 C CA . ASN A 1 81 ? -2.686 -5.974 3.667 1.00 88.12 81 ASN A CA 1
ATOM 630 C C . ASN A 1 81 ? -1.381 -6.387 4.366 1.00 88.12 81 ASN A C 1
ATOM 632 O O . ASN A 1 81 ? -1.357 -6.589 5.583 1.00 88.12 81 ASN A O 1
ATOM 636 N N . GLU A 1 82 ? -0.288 -6.527 3.614 1.00 86.00 82 GLU A N 1
ATOM 637 C CA . GLU A 1 82 ? 1.009 -6.882 4.163 1.00 86.00 82 GLU A CA 1
ATOM 638 C C . GLU A 1 82 ? 1.632 -5.745 4.966 1.00 86.00 82 GLU A C 1
ATOM 640 O O . GLU A 1 82 ? 1.557 -4.566 4.620 1.00 86.00 82 GLU A O 1
ATOM 645 N N . ASP A 1 83 ? 2.323 -6.137 6.035 1.00 83.19 83 ASP A N 1
ATOM 646 C CA . ASP A 1 83 ? 3.163 -5.224 6.796 1.00 83.19 83 ASP A CA 1
ATOM 647 C C . ASP A 1 83 ? 4.224 -4.615 5.875 1.00 83.19 83 ASP A C 1
ATOM 649 O O . ASP A 1 83 ? 4.938 -5.328 5.161 1.00 83.19 83 ASP A O 1
ATOM 653 N N . ILE A 1 84 ? 4.354 -3.293 5.932 1.00 79.56 84 ILE A N 1
ATOM 654 C CA . ILE A 1 84 ? 5.249 -2.549 5.061 1.00 79.56 84 ILE A CA 1
ATOM 655 C C . ILE A 1 84 ? 6.715 -2.988 5.177 1.00 79.56 84 ILE A C 1
ATOM 657 O O . ILE A 1 84 ? 7.463 -2.994 4.199 1.00 79.56 84 ILE A O 1
ATOM 661 N N . SER A 1 85 ? 7.119 -3.434 6.369 1.00 79.81 85 SER A N 1
ATOM 662 C CA . SER A 1 85 ? 8.463 -3.953 6.635 1.00 79.81 85 SER A CA 1
ATOM 663 C C . SER A 1 85 ? 8.775 -5.239 5.863 1.00 79.81 85 SER A C 1
ATOM 665 O O . SER A 1 85 ? 9.940 -5.615 5.727 1.00 79.81 85 SER A O 1
ATOM 667 N N . LYS A 1 86 ? 7.745 -5.917 5.342 1.00 81.81 86 LYS A N 1
ATOM 668 C CA . LYS A 1 86 ? 7.856 -7.153 4.560 1.00 81.81 86 LYS A CA 1
ATOM 669 C C . LYS A 1 86 ? 7.865 -6.909 3.055 1.00 81.81 86 LYS A C 1
ATOM 671 O O . LYS A 1 86 ? 8.043 -7.879 2.307 1.00 81.81 86 LYS A O 1
ATOM 676 N N . LEU A 1 87 ? 7.686 -5.664 2.607 1.00 83.06 87 LEU A N 1
ATOM 677 C CA . LEU A 1 87 ? 7.735 -5.338 1.187 1.00 83.06 87 LEU A CA 1
ATOM 678 C C . LEU A 1 87 ? 9.153 -5.494 0.639 1.00 83.06 87 LEU A C 1
ATOM 680 O O . LEU A 1 87 ? 10.155 -5.236 1.309 1.00 83.06 87 LEU A O 1
ATOM 684 N N . HIS A 1 88 ? 9.239 -5.911 -0.618 1.00 82.12 88 HIS A N 1
ATOM 685 C CA . HIS A 1 88 ? 10.498 -6.099 -1.309 1.00 82.12 88 HIS A CA 1
ATOM 686 C C . HIS A 1 88 ? 11.253 -4.756 -1.402 1.00 82.12 88 HIS A C 1
ATOM 688 O O . HIS A 1 88 ? 10.726 -3.811 -1.992 1.00 82.12 88 HIS A O 1
ATOM 694 N N . PRO A 1 89 ? 12.513 -4.649 -0.927 1.00 81.31 89 PRO A N 1
ATOM 695 C CA . PRO A 1 89 ? 13.246 -3.379 -0.881 1.00 81.31 89 PRO A CA 1
ATOM 696 C C . PRO A 1 89 ? 13.367 -2.659 -2.227 1.00 81.31 89 PRO A C 1
ATOM 698 O O . PRO A 1 89 ? 13.553 -1.450 -2.278 1.00 81.31 89 PRO A O 1
ATOM 701 N N . ALA A 1 90 ? 13.274 -3.389 -3.344 1.00 81.88 90 ALA A N 1
ATOM 702 C CA . ALA A 1 90 ? 13.295 -2.778 -4.671 1.00 81.88 90 ALA A CA 1
ATOM 703 C C . ALA A 1 90 ? 12.088 -1.866 -4.967 1.00 81.88 90 ALA A C 1
ATOM 705 O O . ALA A 1 90 ? 12.229 -0.999 -5.829 1.00 81.88 90 ALA A O 1
ATOM 706 N N . LEU A 1 91 ? 10.964 -2.046 -4.258 1.00 80.88 91 LEU A N 1
ATOM 707 C CA . LEU A 1 91 ? 9.782 -1.180 -4.312 1.00 80.88 91 LEU A CA 1
ATOM 708 C C . LEU A 1 91 ? 9.966 0.080 -3.470 1.00 80.88 91 LEU A C 1
ATOM 710 O O . LEU A 1 91 ? 9.665 1.163 -3.946 1.00 80.88 91 LEU A O 1
ATOM 714 N N . THR A 1 92 ? 10.503 -0.045 -2.254 1.00 82.50 92 THR A N 1
ATOM 715 C CA . THR A 1 92 ? 10.645 1.061 -1.285 1.00 82.50 92 THR A CA 1
ATOM 716 C C . THR A 1 92 ? 11.918 1.891 -1.480 1.00 82.50 92 THR A C 1
ATOM 718 O O . THR A 1 92 ? 12.219 2.797 -0.703 1.00 82.50 92 THR A O 1
ATOM 721 N N . ARG A 1 93 ? 12.691 1.610 -2.534 1.00 80.75 93 ARG A N 1
ATOM 722 C CA . ARG A 1 93 ? 13.916 2.346 -2.858 1.00 80.75 93 ARG A CA 1
ATOM 723 C C . ARG A 1 93 ? 13.629 3.833 -3.126 1.00 80.75 93 ARG A C 1
ATOM 725 O O . ARG A 1 93 ? 12.732 4.140 -3.921 1.00 80.75 93 ARG A O 1
ATOM 732 N N . PRO A 1 94 ? 14.438 4.755 -2.561 1.00 76.81 94 PRO A N 1
ATOM 733 C CA . PRO A 1 94 ? 14.354 6.174 -2.891 1.00 76.81 94 PRO A CA 1
ATOM 734 C C . PRO A 1 94 ? 14.457 6.408 -4.402 1.00 76.81 94 PRO A C 1
ATOM 736 O O . PRO A 1 94 ? 15.323 5.836 -5.064 1.00 76.81 94 PRO A O 1
ATOM 739 N N . GLY A 1 95 ? 13.563 7.240 -4.942 1.00 76.12 95 GLY A N 1
ATOM 740 C CA . GLY A 1 95 ? 13.487 7.547 -6.375 1.00 76.12 95 GLY A CA 1
ATOM 741 C C . GLY A 1 95 ? 12.622 6.590 -7.205 1.00 76.12 95 GLY A C 1
ATOM 742 O O . GLY A 1 95 ? 12.399 6.879 -8.375 1.00 76.12 95 GLY A O 1
ATOM 743 N N . ARG A 1 96 ? 12.115 5.496 -6.616 1.00 77.50 96 ARG A N 1
ATOM 744 C CA . ARG A 1 96 ? 11.128 4.589 -7.239 1.00 77.50 96 ARG A CA 1
ATOM 745 C C . ARG A 1 96 ? 9.772 4.667 -6.549 1.00 77.50 96 ARG A C 1
ATOM 747 O O . ARG A 1 96 ? 8.749 4.830 -7.205 1.00 77.50 96 ARG A O 1
ATOM 754 N N . CYS A 1 97 ? 9.777 4.595 -5.218 1.00 84.38 97 CYS A N 1
ATOM 755 C CA . CYS A 1 97 ? 8.577 4.806 -4.418 1.00 84.38 97 CYS A CA 1
ATOM 756 C C . CYS A 1 97 ? 8.299 6.304 -4.297 1.00 84.38 97 CYS A C 1
ATOM 758 O O . CYS A 1 97 ? 9.106 7.036 -3.720 1.00 84.38 97 CYS A O 1
ATOM 760 N N . LEU A 1 98 ? 7.167 6.757 -4.833 1.00 84.44 98 LEU A N 1
ATOM 761 C CA . LEU A 1 98 ? 6.735 8.148 -4.682 1.00 84.44 98 LEU A CA 1
ATOM 762 C C . LEU A 1 98 ? 6.181 8.418 -3.283 1.00 84.44 98 LEU A C 1
ATOM 764 O O . LEU A 1 98 ? 6.433 9.475 -2.711 1.00 84.44 98 LEU A O 1
ATOM 768 N N . ALA A 1 99 ? 5.412 7.473 -2.749 1.00 88.12 99 ALA A N 1
ATOM 769 C CA . ALA A 1 99 ? 4.781 7.593 -1.450 1.00 88.12 99 ALA A CA 1
ATOM 770 C C . ALA A 1 99 ? 4.516 6.215 -0.852 1.00 88.12 99 ALA A C 1
ATOM 772 O O . ALA A 1 99 ? 4.158 5.269 -1.550 1.00 88.12 99 ALA A O 1
ATOM 773 N N . GLU A 1 100 ? 4.639 6.160 0.465 1.00 87.75 100 GLU A N 1
ATOM 774 C CA . GLU A 1 100 ? 4.306 5.013 1.287 1.00 87.75 100 GLU A CA 1
ATOM 775 C C . GLU A 1 100 ? 3.205 5.441 2.261 1.00 87.75 100 GLU A C 1
ATOM 777 O O . GLU A 1 100 ? 3.391 6.393 3.022 1.00 87.75 100 GLU A O 1
ATOM 782 N N . VAL A 1 101 ? 2.040 4.789 2.210 1.00 89.38 101 VAL A N 1
ATOM 783 C CA . VAL A 1 101 ? 0.876 5.172 3.023 1.00 89.38 101 VAL A CA 1
ATOM 784 C C . VAL A 1 101 ? 0.372 3.960 3.791 1.00 89.38 101 VAL A C 1
ATOM 786 O O . VAL A 1 101 ? -0.254 3.067 3.227 1.00 89.38 101 VAL A O 1
ATOM 789 N N . GLY A 1 102 ? 0.651 3.937 5.093 1.00 88.69 102 GLY A N 1
ATOM 790 C CA . GLY A 1 102 ? 0.166 2.904 6.001 1.00 88.69 102 GLY A CA 1
ATOM 791 C C . GLY A 1 102 ? -1.151 3.301 6.663 1.00 88.69 102 GLY A C 1
ATOM 792 O O . GLY A 1 102 ? -1.246 4.361 7.283 1.00 88.69 102 GLY A O 1
ATOM 793 N N . PHE A 1 103 ? -2.146 2.418 6.600 1.00 89.38 103 PHE A N 1
ATOM 794 C CA . PHE A 1 103 ? -3.386 2.559 7.359 1.00 89.38 103 PHE A CA 1
ATOM 795 C C . PHE A 1 103 ? -3.244 1.840 8.698 1.00 89.38 103 PHE A C 1
ATOM 797 O O . PHE A 1 103 ? -3.201 0.615 8.761 1.00 89.38 103 PHE A O 1
ATOM 804 N N . GLN A 1 104 ? -3.136 2.617 9.772 1.00 91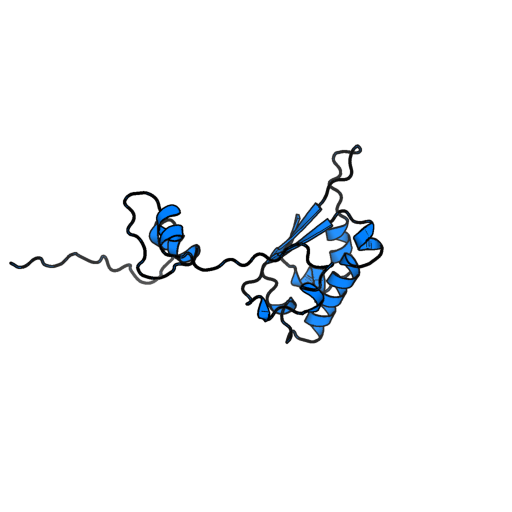.19 104 GLN A N 1
ATOM 805 C CA . GLN A 1 104 ? -3.029 2.095 11.131 1.00 91.19 104 GLN A CA 1
ATOM 806 C C . GLN A 1 104 ? -4.395 2.072 11.815 1.00 91.19 104 GLN A C 1
ATOM 808 O O . GLN A 1 104 ? -5.349 2.718 11.371 1.00 91.19 104 GLN A O 1
ATOM 813 N N . LYS A 1 105 ? -4.476 1.345 12.930 1.00 94.56 105 LYS A N 1
ATOM 814 C CA . LYS A 1 105 ? -5.617 1.458 13.837 1.00 94.56 105 LYS A CA 1
ATOM 815 C C . LYS A 1 105 ? -5.766 2.901 14.317 1.00 94.56 105 LYS A C 1
ATOM 817 O O . LYS A 1 105 ? -4.790 3.637 14.467 1.00 94.56 105 LYS A O 1
ATOM 822 N N . PHE A 1 106 ? -7.006 3.301 14.549 1.00 96.00 106 PHE A N 1
ATOM 823 C CA . PHE A 1 106 ? -7.333 4.615 15.067 1.00 96.00 106 PHE A CA 1
ATOM 824 C C . PHE A 1 106 ? -6.951 4.664 16.542 1.00 96.00 106 PHE A C 1
ATOM 826 O O . PHE A 1 106 ? -7.382 3.828 17.336 1.00 96.00 106 PHE A O 1
ATOM 833 N N . ASN A 1 107 ? -6.212 5.693 16.944 1.00 94.69 107 ASN A N 1
ATOM 834 C CA . ASN A 1 107 ? -6.097 5.978 18.368 1.00 94.69 107 ASN A CA 1
ATOM 835 C C . ASN A 1 107 ? -7.459 6.461 18.923 1.00 94.69 107 ASN A C 1
ATOM 837 O O . ASN A 1 107 ? -8.321 6.908 18.151 1.00 94.69 107 ASN A O 1
ATOM 841 N N . PRO A 1 108 ? -7.672 6.455 20.253 1.00 91.81 108 PRO A N 1
ATOM 842 C CA . PRO A 1 108 ? -8.972 6.794 20.841 1.00 91.81 108 PRO A CA 1
ATOM 843 C C . PRO A 1 108 ? -9.524 8.167 20.426 1.00 91.81 108 PRO A C 1
ATOM 845 O O . PRO A 1 108 ? -10.734 8.338 20.270 1.00 91.81 108 PRO A O 1
ATOM 848 N N . ARG A 1 109 ? -8.646 9.154 20.203 1.00 93.00 109 ARG A N 1
ATOM 849 C CA . ARG A 1 109 ? -9.042 10.502 19.769 1.00 93.00 109 ARG A CA 1
ATOM 850 C C . ARG A 1 109 ? -9.520 10.503 18.319 1.00 93.00 109 ARG A C 1
ATOM 852 O O . ARG A 1 109 ? -10.536 11.124 18.026 1.00 93.00 109 ARG A O 1
ATOM 859 N N . GLN A 1 110 ? -8.801 9.818 17.431 1.00 95.25 110 GLN A N 1
ATOM 860 C CA . GLN A 1 110 ? -9.180 9.687 16.023 1.00 95.25 110 GLN A CA 1
ATOM 861 C C . GLN A 1 110 ? -10.490 8.911 15.880 1.00 95.25 110 GLN A C 1
ATOM 863 O O . GLN A 1 110 ? -11.373 9.354 15.155 1.00 95.25 110 GLN A O 1
ATOM 868 N N . ALA A 1 111 ? -10.648 7.806 16.617 1.00 94.88 111 ALA A N 1
ATOM 869 C CA . ALA A 1 111 ? -11.875 7.013 16.617 1.00 94.88 111 ALA A CA 1
ATOM 870 C C . ALA A 1 111 ? -13.081 7.847 17.078 1.00 94.88 111 ALA A C 1
ATOM 872 O O . ALA A 1 111 ? -14.114 7.869 16.412 1.00 94.88 111 ALA A O 1
ATOM 873 N N . ARG A 1 112 ? -12.936 8.603 18.177 1.00 92.94 112 ARG A N 1
ATOM 874 C CA . ARG A 1 112 ? -13.988 9.516 18.646 1.00 92.94 112 ARG A CA 1
ATOM 875 C C . ARG A 1 112 ? -14.314 10.602 17.618 1.00 92.94 112 ARG A C 1
ATOM 877 O O . ARG A 1 112 ? -15.488 10.900 17.435 1.00 92.94 112 ARG A O 1
ATOM 884 N N . ALA A 1 113 ? -13.308 11.200 16.981 1.00 94.75 113 ALA A N 1
ATOM 885 C CA . ALA A 1 113 ? -13.518 12.248 15.981 1.00 94.75 113 ALA A CA 1
ATOM 886 C C . ALA A 1 113 ? -14.183 11.723 14.698 1.00 94.75 113 ALA A C 1
ATOM 888 O O . ALA A 1 113 ? -14.895 12.467 14.033 1.00 94.75 113 ALA A O 1
ATOM 889 N N . TRP A 1 114 ? -13.946 10.457 14.353 1.00 94.94 114 TRP A N 1
ATOM 890 C CA . TRP A 1 114 ? -14.542 9.809 13.188 1.00 94.94 114 TRP A CA 1
ATOM 891 C C . TRP A 1 114 ? -16.002 9.396 13.431 1.00 94.94 114 TRP A C 1
ATOM 893 O O . TRP A 1 114 ? -16.838 9.522 12.540 1.00 94.94 114 TRP A O 1
ATOM 903 N N . LEU A 1 115 ? -16.322 8.913 14.637 1.00 93.94 115 LEU A N 1
ATOM 904 C CA . LEU A 1 115 ? -17.663 8.442 14.991 1.00 93.94 115 LEU A CA 1
ATOM 905 C C . LEU A 1 115 ? -18.651 9.604 15.232 1.00 93.94 115 LEU A C 1
ATOM 907 O O . LEU A 1 115 ? -18.323 10.512 16.005 1.00 93.94 115 LEU A O 1
ATOM 911 N N . PRO A 1 116 ? -19.893 9.533 14.707 1.00 93.25 116 PRO A N 1
ATOM 912 C CA . PRO A 1 116 ? -20.955 10.497 14.993 1.00 93.25 116 PRO A CA 1
ATOM 913 C C . PRO A 1 116 ? -21.237 10.657 16.489 1.00 93.25 116 PRO A C 1
ATOM 915 O O . PRO A 1 116 ? -21.000 9.748 17.296 1.00 93.25 116 PRO A O 1
ATOM 918 N N . GLU A 1 117 ? -21.793 11.808 16.862 1.00 91.69 117 GLU A N 1
ATOM 919 C CA . GLU A 1 117 ? -22.258 12.045 18.228 1.00 91.69 117 GLU A CA 1
ATOM 920 C C . GLU A 1 117 ? -23.297 10.994 18.658 1.00 91.69 117 GLU A C 1
ATOM 922 O O . GLU A 1 117 ? -24.090 10.505 17.855 1.00 91.69 117 GLU A O 1
ATOM 927 N N . GLY A 1 118 ? -23.271 10.613 19.938 1.00 88.00 118 GLY A N 1
ATOM 928 C CA . GLY A 1 118 ? -24.174 9.603 20.506 1.00 88.00 118 GLY A CA 1
ATOM 929 C C . GLY A 1 118 ? -23.732 8.146 20.324 1.00 88.00 118 GLY A C 1
ATOM 930 O O . GLY A 1 118 ? -24.215 7.282 21.052 1.00 88.00 118 GLY A O 1
ATOM 931 N N . VAL A 1 119 ? -22.774 7.857 19.437 1.00 90.81 119 VAL A N 1
ATOM 932 C CA . VAL A 1 119 ? -22.193 6.509 19.307 1.00 90.81 119 VAL A CA 1
ATOM 933 C C . VAL A 1 119 ? -21.114 6.306 20.375 1.00 90.81 119 VAL A C 1
ATOM 935 O O . VAL A 1 119 ? -20.213 7.145 20.455 1.00 90.81 119 VAL A O 1
ATOM 938 N N . PRO A 1 120 ? -21.143 5.237 21.192 1.00 86.50 120 PRO A N 1
ATOM 939 C CA . PRO A 1 120 ? -20.099 4.969 22.179 1.00 86.50 120 PRO A CA 1
ATOM 940 C C . PRO A 1 120 ? -18.715 4.839 21.537 1.00 86.50 120 PRO A C 1
ATOM 942 O O . PRO A 1 120 ? -18.561 4.217 20.487 1.00 86.50 120 PRO A O 1
ATOM 945 N N . SER A 1 121 ? -17.694 5.416 22.174 1.00 85.94 121 SER A N 1
ATOM 946 C CA . SER A 1 121 ? -16.315 5.212 21.724 1.00 85.94 121 SER A CA 1
ATOM 947 C C . SER A 1 121 ? -15.860 3.780 22.029 1.00 85.94 121 SER A C 1
ATOM 949 O O . SER A 1 121 ? -16.153 3.279 23.118 1.00 85.94 121 SER A O 1
ATOM 951 N N . PRO A 1 122 ? -15.102 3.137 21.127 1.00 88.38 122 PRO A N 1
ATOM 952 C CA . PRO A 1 122 ? -14.519 1.830 21.392 1.00 88.38 122 PRO A CA 1
ATOM 953 C C . PRO A 1 122 ? -13.477 1.901 22.515 1.00 88.38 122 PRO A C 1
ATOM 955 O O . PRO A 1 122 ? -12.820 2.923 22.718 1.00 88.38 122 PRO A O 1
ATOM 958 N N . THR A 1 123 ? -13.341 0.800 23.255 1.00 85.31 123 THR A N 1
ATOM 959 C CA . THR A 1 123 ? -12.405 0.667 24.385 1.00 85.31 123 THR A CA 1
ATOM 960 C C . THR A 1 123 ? -10.977 0.340 23.946 1.00 85.31 123 THR A C 1
ATOM 962 O O . THR A 1 123 ? -10.032 0.684 24.651 1.00 85.31 123 THR A O 1
ATOM 965 N N . ALA A 1 124 ? -10.819 -0.305 22.790 1.00 90.62 124 ALA A N 1
ATOM 966 C CA . ALA A 1 124 ? -9.541 -0.582 22.141 1.00 90.62 124 ALA A CA 1
ATOM 967 C C . ALA A 1 124 ? -9.369 0.289 20.887 1.00 90.62 124 ALA A C 1
ATOM 969 O O . ALA A 1 124 ? -10.324 0.914 20.434 1.00 90.62 124 ALA A O 1
ATOM 970 N N . GLU A 1 125 ? -8.161 0.309 20.319 1.00 95.62 125 GLU A N 1
ATOM 971 C CA . GLU A 1 125 ? -7.883 0.970 19.038 1.00 95.62 125 GLU A CA 1
ATOM 972 C C . GLU A 1 125 ? -8.553 0.201 17.884 1.00 95.62 125 GLU A C 1
ATOM 974 O O . GLU A 1 125 ? -8.153 -0.942 17.609 1.00 95.62 125 GLU A O 1
ATOM 979 N N . PRO A 1 126 ? -9.571 0.783 17.219 1.00 95.12 126 PRO A N 1
ATOM 980 C CA . PRO A 1 126 ? -10.296 0.100 16.162 1.00 95.12 126 PRO A CA 1
ATOM 981 C C . PRO A 1 126 ? -9.621 0.314 14.805 1.00 95.12 126 PRO A C 1
ATOM 983 O O . PRO A 1 126 ? -9.005 1.343 14.528 1.00 95.12 126 PRO A O 1
ATOM 986 N N . SER A 1 127 ? -9.781 -0.650 13.919 1.00 94.00 127 SER A N 1
ATOM 987 C CA . SER A 1 127 ? -9.633 -0.501 12.478 1.00 94.00 127 SER A CA 1
ATOM 988 C C . SER A 1 127 ? -10.831 0.246 11.886 1.00 94.00 127 SER A C 1
ATOM 990 O O . SER A 1 127 ? -11.887 0.372 12.508 1.00 94.00 127 SER A O 1
ATOM 992 N N . LEU A 1 128 ? -10.696 0.701 10.638 1.00 91.69 128 LEU A N 1
ATOM 993 C CA . LEU A 1 128 ? -11.814 1.298 9.906 1.00 91.69 128 LEU A CA 1
ATOM 994 C C . LEU A 1 128 ? -13.007 0.330 9.793 1.00 91.69 128 LEU A C 1
ATOM 996 O O . LEU A 1 128 ? -14.151 0.754 9.927 1.00 91.69 128 LEU A O 1
ATOM 1000 N N . ALA A 1 129 ? -12.747 -0.965 9.591 1.00 90.81 129 ALA A N 1
ATOM 1001 C CA . ALA A 1 129 ? -13.788 -1.986 9.493 1.00 90.81 129 ALA A CA 1
ATOM 1002 C C . ALA A 1 129 ? -14.594 -2.119 10.798 1.00 90.81 129 ALA A C 1
ATOM 1004 O O . ALA A 1 129 ? -15.823 -2.124 10.758 1.00 90.81 129 ALA A O 1
ATOM 1005 N N . GLU A 1 130 ? -13.916 -2.136 11.950 1.00 92.06 130 GLU A N 1
ATOM 1006 C CA . GLU A 1 130 ? -14.566 -2.172 13.269 1.00 92.06 130 GLU A CA 1
ATOM 1007 C C . GLU A 1 130 ? -15.390 -0.897 13.528 1.00 92.06 130 GLU A C 1
ATOM 1009 O O . GLU A 1 130 ? -16.470 -0.961 14.111 1.00 92.06 130 GLU A O 1
ATOM 1014 N N . LEU A 1 131 ? -14.944 0.270 13.045 1.00 92.69 131 LEU A N 1
ATOM 1015 C CA . LEU A 1 131 ? -15.737 1.502 13.128 1.00 92.69 131 LEU A CA 1
ATOM 1016 C C . LEU A 1 131 ? -17.033 1.426 12.298 1.00 92.69 131 LEU A C 1
ATOM 1018 O O . LEU A 1 131 ? -18.085 1.856 12.771 1.00 92.69 131 LEU A O 1
ATOM 1022 N N . TYR A 1 132 ? -16.991 0.849 11.092 1.00 91.00 132 TYR A N 1
ATOM 1023 C CA . TYR A 1 132 ? -18.194 0.609 10.281 1.00 91.00 132 TYR A CA 1
ATOM 1024 C C . TYR A 1 132 ? -19.150 -0.409 10.917 1.00 91.00 132 TYR A C 1
ATOM 1026 O O . TYR A 1 132 ? -20.373 -0.263 10.801 1.00 91.00 132 TYR A O 1
ATOM 1034 N N . GLU A 1 133 ? -18.609 -1.415 11.607 1.00 89.88 133 GLU A N 1
ATOM 1035 C CA . GLU A 1 133 ? -19.391 -2.371 12.393 1.00 89.88 133 GLU A CA 1
ATOM 1036 C C . GLU A 1 133 ? -20.107 -1.682 13.563 1.00 89.88 133 GLU A C 1
ATOM 1038 O O . GLU A 1 133 ? -21.311 -1.870 13.732 1.00 89.88 133 GLU A O 1
ATOM 1043 N N . ILE A 1 134 ? -19.417 -0.802 14.300 1.00 88.88 134 ILE A N 1
ATOM 1044 C CA . ILE A 1 134 ? -20.009 0.005 15.382 1.00 88.88 134 ILE A CA 1
ATOM 1045 C C . ILE A 1 134 ? -21.153 0.893 14.866 1.00 88.88 134 ILE A C 1
ATOM 1047 O O . ILE A 1 134 ? -22.159 1.061 15.555 1.00 88.88 134 ILE A O 1
ATOM 1051 N N . LEU A 1 135 ? -21.039 1.440 13.650 1.00 89.06 135 LEU A N 1
ATOM 1052 C CA . LEU A 1 135 ? -22.117 2.218 13.027 1.00 89.06 135 LEU A CA 1
ATOM 1053 C C . LEU A 1 135 ? -23.341 1.375 12.634 1.00 89.06 135 LEU A C 1
ATOM 1055 O O . LEU A 1 135 ? -24.370 1.940 12.267 1.00 89.06 135 LEU A O 1
ATOM 1059 N N . GLY A 1 136 ? -23.243 0.043 12.650 1.00 83.06 136 GLY A N 1
ATOM 1060 C CA . GLY A 1 136 ? -24.318 -0.846 12.209 1.00 83.06 136 GLY A CA 1
ATOM 1061 C C . GLY A 1 136 ? -24.604 -0.771 10.705 1.00 83.06 136 GLY A C 1
ATOM 1062 O O . GLY A 1 136 ? -25.650 -1.228 10.252 1.00 83.06 136 GLY A O 1
ATOM 1063 N N . THR A 1 137 ? -23.687 -0.194 9.923 1.00 74.38 137 THR A N 1
ATOM 1064 C CA . THR A 1 137 ? -23.817 -0.070 8.457 1.00 74.38 137 THR A CA 1
ATOM 1065 C C . THR A 1 137 ? -23.631 -1.400 7.732 1.00 74.38 137 THR A C 1
ATOM 1067 O O . THR A 1 137 ? -24.177 -1.595 6.648 1.00 74.38 137 THR A O 1
ATOM 1070 N N . ASN A 1 138 ? -22.917 -2.339 8.356 1.00 70.50 138 ASN A N 1
ATOM 1071 C CA . ASN A 1 138 ? -22.756 -3.695 7.859 1.00 70.50 138 ASN A CA 1
ATOM 1072 C C . ASN A 1 138 ? -23.800 -4.609 8.505 1.00 70.50 138 ASN A C 1
ATOM 1074 O O . ASN A 1 138 ? -23.828 -4.784 9.722 1.00 70.50 138 ASN A O 1
ATOM 1078 N N . SER A 1 139 ? -24.646 -5.226 7.680 1.00 69.25 139 SER A N 1
ATOM 1079 C CA . SER A 1 139 ? -25.487 -6.355 8.086 1.00 69.25 139 SER A CA 1
ATOM 1080 C C . SER A 1 139 ? -24.828 -7.647 7.602 1.00 69.25 139 SER A C 1
ATOM 1082 O O . SER A 1 139 ? -25.062 -8.043 6.458 1.00 69.25 139 SER A O 1
ATOM 1084 N N . PRO A 1 140 ? -23.967 -8.292 8.413 1.00 69.81 140 PRO A N 1
ATOM 1085 C CA . PRO A 1 140 ? -23.368 -9.556 8.020 1.00 69.81 140 PRO A CA 1
ATOM 1086 C C . PRO A 1 140 ? -24.469 -10.597 7.817 1.00 69.81 140 PRO A C 1
ATOM 1088 O O . PRO A 1 140 ? -25.354 -10.770 8.659 1.00 69.81 140 PRO A O 1
ATOM 1091 N N . ILE A 1 141 ? -24.413 -11.295 6.686 1.00 73.44 141 ILE A N 1
ATOM 1092 C CA . ILE A 1 141 ? -25.283 -12.439 6.436 1.00 73.44 141 ILE A CA 1
ATOM 1093 C C . ILE A 1 141 ? -24.822 -13.554 7.378 1.00 73.44 141 ILE A C 1
ATOM 1095 O O . ILE A 1 141 ? -23.731 -14.096 7.223 1.00 73.44 141 ILE A O 1
ATOM 1099 N N . SER A 1 142 ? -25.651 -13.873 8.369 1.00 69.88 142 SER A N 1
ATOM 1100 C CA . SER A 1 142 ? -25.411 -14.952 9.326 1.00 69.88 142 SER A CA 1
ATOM 1101 C C . SER A 1 142 ? -26.445 -16.052 9.127 1.00 69.88 142 SER A C 1
ATOM 1103 O O . SER A 1 142 ? -27.642 -15.783 9.035 1.00 69.88 142 SER A O 1
ATOM 1105 N N . THR A 1 143 ? -25.993 -17.303 9.096 1.00 72.00 143 THR A N 1
ATOM 1106 C CA . THR A 1 143 ? -26.867 -18.487 9.150 1.00 72.00 143 THR A CA 1
ATOM 1107 C C . THR A 1 143 ? -27.284 -18.836 10.580 1.00 72.00 143 THR A C 1
ATOM 1109 O O . THR A 1 143 ? -28.181 -19.653 10.777 1.00 72.00 143 THR A O 1
ATOM 1112 N N . VAL A 1 144 ? -26.660 -18.210 11.583 1.00 70.12 144 VAL A N 1
ATOM 1113 C CA . VAL A 1 144 ? -27.020 -18.353 12.996 1.00 70.12 144 VAL A CA 1
ATOM 1114 C C . VAL A 1 144 ? -28.003 -17.238 13.371 1.00 70.12 144 VAL A C 1
ATOM 1116 O O . VAL A 1 144 ? -27.687 -16.067 13.119 1.00 70.12 144 VAL A O 1
ATOM 1119 N N . PRO A 1 145 ? -29.169 -17.556 13.974 1.00 60.12 145 PRO A N 1
ATOM 1120 C CA . PRO A 1 145 ? -30.111 -16.550 14.452 1.00 60.12 145 PRO A CA 1
ATOM 1121 C C . PRO A 1 145 ? -29.421 -15.581 15.416 1.00 60.12 145 PRO A C 1
ATOM 1123 O O . PRO A 1 145 ? -28.797 -16.005 16.390 1.00 60.12 145 PRO A O 1
ATOM 1126 N N . LYS A 1 146 ? -29.532 -14.277 15.146 1.00 57.09 146 LYS A N 1
ATOM 1127 C CA . LYS A 1 146 ? -29.015 -13.220 16.022 1.00 57.09 146 LYS A CA 1
ATOM 1128 C C . LYS A 1 146 ? -29.771 -13.315 17.351 1.00 57.09 146 LYS A C 1
ATOM 1130 O O . LYS A 1 146 ? -30.968 -13.045 17.384 1.00 57.09 146 LYS A O 1
ATOM 1135 N N . GLN A 1 147 ? -29.111 -13.755 18.424 1.00 53.97 147 GLN A N 1
ATOM 1136 C CA . GLN A 1 147 ? -29.730 -13.739 19.748 1.00 53.97 147 GLN A CA 1
ATOM 1137 C C . GLN A 1 147 ? -29.950 -12.278 20.139 1.00 53.97 147 GLN A C 1
ATOM 1139 O O . GLN A 1 147 ? -28.991 -11.541 20.366 1.00 53.97 147 GLN A O 1
ATOM 1144 N N . GLU A 1 148 ? -31.209 -11.848 20.178 1.00 45.78 148 GLU A N 1
ATOM 1145 C CA . GLU A 1 148 ? -31.575 -10.583 20.798 1.00 45.78 148 GLU A CA 1
ATOM 1146 C C . GLU A 1 148 ? -31.137 -10.648 22.261 1.00 45.78 148 GLU A C 1
ATOM 1148 O O . GLU A 1 148 ? -31.665 -11.429 23.053 1.00 45.78 148 GLU A O 1
ATOM 1153 N N . SER A 1 149 ? -30.128 -9.855 22.615 1.00 45.69 149 SER A N 1
ATOM 1154 C CA . SER A 1 149 ? -29.727 -9.648 23.998 1.00 45.69 149 SER A CA 1
ATOM 1155 C C . SER A 1 149 ? -30.874 -8.945 24.715 1.00 45.69 149 SER A C 1
ATOM 1157 O O . SER A 1 149 ? -30.966 -7.718 24.727 1.00 45.69 149 SER A O 1
ATOM 1159 N N . THR A 1 150 ? -31.789 -9.731 25.274 1.00 40.00 150 THR A N 1
ATOM 1160 C CA . THR A 1 150 ? -32.819 -9.234 26.172 1.00 40.00 150 THR A CA 1
ATOM 1161 C C . THR A 1 150 ? -32.102 -8.659 27.388 1.00 40.00 150 THR A C 1
ATOM 1163 O O . THR A 1 150 ? -31.393 -9.377 28.093 1.00 40.00 150 THR A O 1
ATOM 1166 N N . SER A 1 151 ? -32.249 -7.356 27.622 1.00 47.88 151 SER A N 1
ATOM 1167 C CA . SER A 1 151 ? -31.798 -6.702 28.847 1.00 47.88 151 SER A CA 1
ATOM 1168 C C . SER A 1 151 ? -32.562 -7.296 30.036 1.00 47.88 151 SER A C 1
ATOM 1170 O O . SER A 1 151 ? -33.645 -6.826 30.385 1.00 47.88 151 SER A O 1
ATOM 1172 N N . LEU A 1 152 ? -32.038 -8.363 30.637 1.00 44.56 152 LEU A N 1
ATOM 1173 C CA . LEU A 1 152 ? -32.574 -8.918 31.872 1.00 44.56 152 LEU A CA 1
ATOM 1174 C C . LEU A 1 152 ? -31.835 -8.324 33.074 1.00 44.56 152 LEU A C 1
ATOM 1176 O O . LEU A 1 152 ? -30.682 -8.652 33.331 1.00 44.56 152 LEU A O 1
ATOM 1180 N N . GLY A 1 153 ? -32.569 -7.510 33.837 1.00 38.91 153 GLY A N 1
ATOM 1181 C CA . GLY A 1 153 ? -32.469 -7.493 35.296 1.00 38.91 153 GLY A CA 1
ATOM 1182 C C . GLY A 1 153 ? -31.675 -6.354 35.928 1.00 38.91 153 GLY A C 1
ATOM 1183 O O . GLY A 1 153 ? -30.586 -6.577 36.442 1.00 38.91 153 GLY A O 1
ATOM 1184 N N . MET A 1 154 ? -32.288 -5.169 36.034 1.00 40.84 154 MET A N 1
ATOM 1185 C CA . MET A 1 154 ? -32.146 -4.401 37.276 1.00 40.84 154 MET A CA 1
ATOM 1186 C C . MET A 1 154 ? -32.792 -5.218 38.399 1.00 40.84 154 MET A C 1
ATOM 1188 O O . MET A 1 154 ? -33.989 -5.494 38.331 1.00 40.84 154 MET A O 1
ATOM 1192 N N . TYR A 1 155 ? -32.029 -5.546 39.435 1.00 40.62 155 TYR A N 1
ATOM 1193 C CA . TYR A 1 155 ? -32.590 -5.799 40.756 1.00 40.62 155 TYR A CA 1
ATOM 1194 C C . TYR A 1 155 ? -31.878 -4.899 41.765 1.00 40.62 155 TYR A C 1
ATOM 1196 O O . TYR A 1 155 ? -30.652 -4.790 41.754 1.00 40.62 155 TYR A O 1
ATOM 1204 N N . LEU A 1 156 ? -32.731 -4.205 42.522 1.00 46.75 156 LEU A N 1
ATOM 1205 C CA . LEU A 1 156 ? -32.472 -3.338 43.671 1.00 46.75 156 LEU A CA 1
ATOM 1206 C C . LEU A 1 156 ? -31.620 -4.018 44.747 1.00 46.75 156 LEU A C 1
ATOM 1208 O O . LEU A 1 156 ? -31.796 -5.242 44.940 1.00 46.75 156 LEU A O 1
#

Radius of gyration: 22.19 Å; chains: 1; bounding box: 47×38×72 Å

Secondary structure (DSSP, 8-state):
-EES-HHHHHH-HHHHHHHHH---TT-TT--PPEEEEE---HHHHBTT--HHHHHHHHHHHHHHHSHHHHH--EEEEE--SS-GGGB-HHHHSBTTBS-----PPPPHHHHHHHSPTTSPPPSS---HHHHHHHTT------SS------------